Protein AF-A0A1B6LWX4-F1 (afdb_monomer)

InterPro domains:
  IPR001680 WD40 repeat [PS50082] (137-168)
  IPR045245 Pre-mRNA 3' end processing protein Pfs2-like [PTHR22836] (59-168)

Secondary structure (DSSP, 8-state):
---PPPP-------PPP-----PPPPP-----PPPPS-------------------------S---S-S-PPP-PPP---SHHHHHHHHHHTTT--STTSSPPPPSSGGGGGG---GGG-TT-GGGG---S-------SS---EEEEEE-TTSS-EEEEETTS-EEE-

Radius of gyration: 32.67 Å; Cα contacts (8 Å, |Δi|>4): 82; chains: 1; bounding box: 70×57×96 Å

Solvent-accessible surface area (backbone atoms only — not comparable to full-atom values): 12400 Å² total; per-residue (Å²): 136,89,82,82,83,81,88,80,90,82,93,84,88,78,84,81,81,84,79,74,85,85,77,83,86,84,87,81,88,85,89,84,86,89,83,81,91,84,79,93,75,82,86,76,87,74,95,68,82,79,87,74,79,81,76,76,72,79,70,72,84,64,89,78,76,79,76,82,68,90,72,79,90,70,92,72,94,78,88,76,62,62,62,18,49,50,43,42,62,63,42,59,78,77,35,88,53,76,83,67,52,78,84,83,61,101,48,80,87,44,57,76,74,40,56,47,65,89,72,34,86,92,46,71,73,77,67,64,84,79,77,86,86,80,90,86,78,64,95,70,88,62,63,71,82,47,74,46,65,43,97,86,66,81,36,40,38,34,39,32,76,84,76,47,76,49,79,86

Structure (mmCIF, N/CA/C/O backbone):
data_AF-A0A1B6LWX4-F1
#
_entry.id   AF-A0A1B6LWX4-F1
#
loop_
_atom_site.group_PDB
_atom_site.id
_atom_site.type_symbol
_atom_site.label_atom_id
_atom_site.label_alt_id
_atom_site.label_comp_id
_atom_site.label_asym_id
_atom_site.label_entity_id
_atom_site.label_seq_id
_atom_site.pdbx_PDB_ins_code
_atom_site.Cartn_x
_atom_site.Cartn_y
_atom_site.Cartn_z
_atom_site.occupancy
_atom_site.B_iso_or_equiv
_atom_site.auth_seq_id
_atom_site.auth_comp_id
_atom_site.auth_asym_id
_atom_site.auth_atom_id
_atom_site.pdbx_PDB_model_num
ATOM 1 N N . MET A 1 1 ? -4.559 -17.223 12.812 1.00 38.22 1 MET A N 1
ATOM 2 C CA . MET A 1 1 ? -3.672 -18.195 13.481 1.00 38.22 1 MET A CA 1
ATOM 3 C C . MET A 1 1 ? -3.341 -17.615 14.848 1.00 38.22 1 MET A C 1
ATOM 5 O O . MET A 1 1 ? -2.835 -16.504 14.908 1.00 38.22 1 MET A O 1
ATOM 9 N N . ILE A 1 2 ? -3.804 -18.272 15.910 1.00 31.58 2 ILE A N 1
ATOM 10 C CA . ILE A 1 2 ? -3.724 -17.808 17.303 1.00 31.58 2 ILE A CA 1
ATOM 11 C C . ILE A 1 2 ? -2.342 -18.190 17.838 1.00 31.58 2 ILE A C 1
ATOM 13 O O . ILE A 1 2 ? -1.993 -19.366 17.770 1.00 31.58 2 ILE A O 1
ATOM 17 N N . THR A 1 3 ? -1.572 -17.235 18.365 1.00 36.91 3 THR A N 1
ATOM 18 C CA . THR A 1 3 ? -0.273 -17.531 18.988 1.00 36.91 3 THR A CA 1
ATOM 19 C C . THR A 1 3 ? -0.378 -17.371 20.497 1.00 36.91 3 THR A C 1
ATOM 21 O O . THR A 1 3 ? -0.644 -16.286 21.012 1.00 36.91 3 THR A O 1
ATOM 24 N N . LEU A 1 4 ? -0.194 -18.498 21.180 1.00 35.62 4 LEU A N 1
ATOM 25 C CA . LEU A 1 4 ? -0.121 -18.647 22.626 1.00 35.62 4 LEU A CA 1
ATOM 26 C C . LEU A 1 4 ? 1.178 -18.013 23.147 1.00 35.62 4 LEU A C 1
ATOM 28 O O . LEU A 1 4 ? 2.250 -18.230 22.586 1.00 35.62 4 LEU A O 1
ATOM 32 N N . THR A 1 5 ? 1.085 -17.243 24.228 1.00 37.62 5 THR A N 1
ATOM 33 C CA . THR A 1 5 ? 2.236 -16.732 24.984 1.00 37.62 5 THR A CA 1
ATOM 34 C C . THR A 1 5 ? 2.839 -17.839 25.853 1.00 37.62 5 THR A C 1
ATOM 36 O O . THR A 1 5 ? 2.109 -18.381 26.687 1.00 37.62 5 THR A O 1
ATOM 39 N N . PRO A 1 6 ? 4.148 -18.132 25.775 1.00 41.00 6 PRO A N 1
ATOM 40 C CA . PRO A 1 6 ? 4.836 -18.860 26.826 1.00 41.00 6 PRO A CA 1
ATOM 41 C C . PRO A 1 6 ? 5.362 -17.878 27.880 1.00 41.00 6 PRO A C 1
ATOM 43 O O . PRO A 1 6 ? 6.073 -16.918 27.580 1.00 41.00 6 PRO A O 1
ATOM 46 N N . HIS A 1 7 ? 4.991 -18.128 29.132 1.00 34.19 7 HIS A N 1
ATOM 47 C CA . HIS A 1 7 ? 5.663 -17.586 30.306 1.00 34.19 7 HIS A CA 1
ATOM 48 C C . HIS A 1 7 ? 7.096 -18.123 30.403 1.00 34.19 7 HIS A C 1
ATOM 50 O O . HIS A 1 7 ? 7.312 -19.319 30.228 1.00 34.19 7 HIS A O 1
ATOM 56 N N . GLY A 1 8 ? 8.037 -17.257 30.788 1.00 33.59 8 GLY A N 1
ATOM 57 C CA . GLY A 1 8 ? 9.310 -17.680 31.374 1.00 33.59 8 GLY A CA 1
ATOM 58 C C . GLY A 1 8 ? 10.548 -17.001 30.796 1.00 33.59 8 GLY A C 1
ATOM 59 O O . GLY A 1 8 ? 11.000 -17.352 29.718 1.00 33.59 8 GLY A O 1
ATOM 60 N N . GLY A 1 9 ? 11.117 -16.083 31.585 1.00 34.12 9 GLY A N 1
ATOM 61 C CA . GLY A 1 9 ? 12.564 -15.875 31.709 1.00 34.12 9 GLY A CA 1
ATOM 62 C C . GLY A 1 9 ? 13.332 -15.318 30.508 1.00 34.12 9 GLY A C 1
ATOM 63 O O . GLY A 1 9 ? 13.806 -16.067 29.668 1.00 34.12 9 GLY A O 1
ATOM 64 N N . ASN A 1 10 ? 13.592 -14.010 30.509 1.00 36.28 10 ASN A N 1
ATOM 65 C CA . ASN A 1 10 ? 14.959 -13.500 30.685 1.00 36.28 10 ASN A CA 1
ATOM 66 C C . ASN A 1 10 ? 14.977 -11.971 30.658 1.00 36.28 10 ASN A C 1
ATOM 68 O O . ASN A 1 10 ? 14.565 -11.320 29.700 1.00 36.28 10 ASN A O 1
ATOM 72 N N . ALA A 1 11 ? 15.465 -11.414 31.760 1.00 43.84 11 ALA A N 1
ATOM 73 C CA . ALA A 1 11 ? 15.703 -10.002 31.959 1.00 43.84 11 ALA A CA 1
ATOM 74 C C . ALA A 1 11 ? 16.989 -9.585 31.238 1.00 43.84 11 ALA A C 1
ATOM 76 O O . ALA A 1 11 ? 18.070 -9.936 31.695 1.00 43.84 11 ALA A O 1
ATOM 77 N N . TYR A 1 12 ? 16.885 -8.797 30.167 1.00 38.78 12 TYR A N 1
ATOM 78 C CA . TYR A 1 12 ? 18.020 -8.054 29.615 1.00 38.78 12 TYR A CA 1
ATOM 79 C C . TYR A 1 12 ? 17.549 -6.738 28.994 1.00 38.78 12 TYR A C 1
ATOM 81 O O . TYR A 1 12 ? 17.132 -6.715 27.844 1.00 38.78 12 TYR A O 1
ATOM 89 N N . SER A 1 13 ? 17.616 -5.655 29.778 1.00 40.91 13 SER A N 1
ATOM 90 C CA . SER A 1 13 ? 18.053 -4.311 29.352 1.00 40.91 13 SER A CA 1
ATOM 91 C C . SER A 1 13 ? 17.711 -3.287 30.445 1.00 40.91 13 SER A C 1
ATOM 93 O O . SER A 1 13 ? 16.676 -2.623 30.387 1.00 40.91 13 SER A O 1
ATOM 95 N N . MET A 1 14 ? 18.570 -3.142 31.455 1.00 47.91 14 MET A N 1
ATOM 96 C CA . MET A 1 14 ? 18.597 -1.924 32.271 1.00 47.91 14 MET A CA 1
ATOM 97 C C . MET A 1 14 ? 19.895 -1.161 31.980 1.00 47.91 14 MET A C 1
ATOM 99 O O . MET A 1 14 ? 20.944 -1.798 31.875 1.00 47.91 14 MET A O 1
ATOM 103 N N . PRO A 1 15 ? 19.847 0.174 31.811 1.00 51.03 15 PRO A N 1
ATOM 104 C CA . PRO A 1 15 ? 21.051 0.985 31.675 1.00 51.03 15 PRO A CA 1
ATOM 105 C C . PRO A 1 15 ? 21.834 1.020 33.004 1.00 51.03 15 PRO A C 1
ATOM 107 O O . PRO A 1 15 ? 21.223 0.914 34.071 1.00 51.03 15 PRO A O 1
ATOM 110 N N . PRO A 1 16 ? 23.173 1.157 32.965 1.00 50.88 16 PRO A N 1
ATOM 111 C CA . PRO A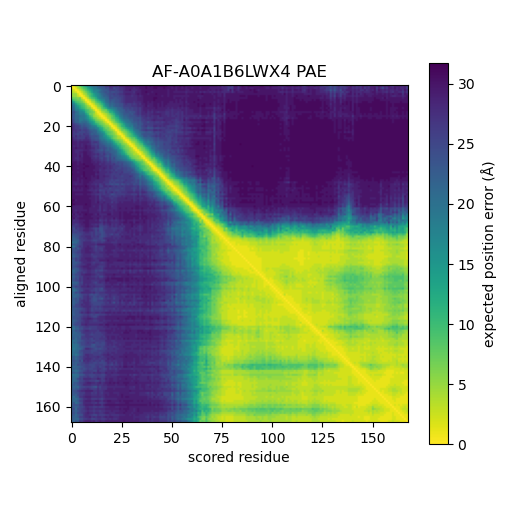 1 16 ? 24.010 1.091 34.161 1.00 50.88 16 PRO A CA 1
ATOM 112 C C . PRO A 1 16 ? 23.778 2.292 35.100 1.00 50.88 16 PRO A C 1
ATOM 114 O O . PRO A 1 16 ? 23.501 3.398 34.625 1.00 50.88 16 PRO A O 1
ATOM 117 N N . PRO A 1 17 ? 23.909 2.107 36.429 1.00 47.31 17 PRO A N 1
ATOM 118 C CA . PRO A 1 17 ? 23.756 3.184 37.401 1.00 47.31 17 PRO A CA 1
ATOM 119 C C . PRO A 1 17 ? 24.896 4.207 37.289 1.00 47.31 17 PRO A C 1
ATOM 121 O O . PRO A 1 17 ? 26.065 3.853 37.145 1.00 47.31 17 PRO A O 1
ATOM 124 N N . SER A 1 18 ? 24.546 5.493 37.370 1.00 50.41 18 SER A N 1
ATOM 125 C CA . SER A 1 18 ? 25.491 6.611 37.348 1.00 50.41 18 SER A CA 1
ATOM 126 C C . SER A 1 18 ? 26.419 6.564 38.564 1.00 50.41 18 SER A C 1
ATOM 128 O O . SER A 1 18 ? 25.967 6.711 39.702 1.00 50.41 18 SER A O 1
ATOM 130 N N . VAL A 1 19 ? 27.713 6.379 38.318 1.00 47.81 19 VAL A N 1
ATOM 131 C CA . VAL A 1 19 ? 28.762 6.421 39.341 1.00 47.81 19 VAL A CA 1
ATOM 132 C C . VAL A 1 19 ? 28.927 7.868 39.816 1.00 47.81 19 VAL A C 1
ATOM 134 O O . VAL A 1 19 ? 29.092 8.778 39.005 1.00 47.81 19 VAL A O 1
ATOM 137 N N . GLY A 1 20 ? 28.819 8.079 41.130 1.00 40.81 20 GLY A N 1
ATOM 138 C CA . GLY A 1 20 ? 28.918 9.389 41.771 1.00 40.81 20 GLY A CA 1
ATOM 139 C C . GLY A 1 20 ? 30.306 10.023 41.650 1.00 40.81 20 GLY A C 1
ATOM 140 O O . GLY A 1 20 ? 31.318 9.329 41.577 1.00 40.81 20 GLY A O 1
ATOM 141 N N . ASN A 1 21 ? 30.318 11.360 41.645 1.00 42.50 21 ASN A N 1
ATOM 142 C CA . ASN A 1 21 ? 31.494 12.233 41.624 1.00 42.50 21 ASN A CA 1
ATOM 143 C C . ASN A 1 21 ? 32.655 11.713 42.493 1.00 42.50 21 ASN A C 1
ATOM 145 O O . ASN A 1 21 ? 32.570 11.722 43.722 1.00 42.50 21 ASN A O 1
ATOM 149 N N . MET A 1 22 ? 33.777 11.363 41.857 1.00 38.47 22 MET A N 1
ATOM 150 C CA . MET A 1 22 ? 35.073 11.251 42.529 1.00 38.47 22 MET A CA 1
ATOM 151 C C . MET A 1 22 ? 35.557 12.654 42.918 1.00 38.47 22 MET A C 1
ATOM 153 O O . MET A 1 22 ? 35.998 13.424 42.067 1.00 38.47 22 MET A O 1
ATOM 157 N N . ALA A 1 23 ? 35.472 12.988 44.205 1.00 42.00 23 ALA A N 1
ATOM 158 C CA . ALA A 1 23 ? 36.188 14.117 44.787 1.00 42.00 23 ALA A CA 1
ATOM 159 C C . ALA A 1 23 ? 37.547 13.625 45.313 1.00 42.00 23 ALA A C 1
ATOM 161 O O . ALA A 1 23 ? 37.618 12.686 46.105 1.00 42.00 23 ALA A O 1
ATOM 162 N N . VAL A 1 24 ? 38.622 14.250 44.837 1.00 47.44 24 VAL A N 1
ATOM 163 C CA . VAL A 1 24 ? 40.016 13.984 45.224 1.00 47.44 24 VAL A CA 1
ATOM 164 C C . VAL A 1 24 ? 40.269 14.551 46.638 1.00 47.44 24 VAL A C 1
ATOM 166 O O . VAL A 1 24 ? 39.791 15.655 46.909 1.00 47.44 24 VAL A O 1
ATOM 169 N N . PRO A 1 25 ? 41.002 13.881 47.554 1.00 43.12 25 PRO A N 1
ATOM 170 C CA . PRO A 1 25 ? 41.267 14.427 48.887 1.00 43.12 25 PRO A CA 1
ATOM 171 C C . PRO A 1 25 ? 42.448 15.412 48.875 1.00 43.12 25 PRO A C 1
ATOM 173 O O . PRO A 1 25 ? 43.500 15.119 48.310 1.00 43.12 25 PRO A O 1
ATOM 176 N N . ASN A 1 26 ? 42.293 16.552 49.553 1.00 44.94 26 ASN A N 1
ATOM 177 C CA . ASN A 1 26 ? 43.364 17.518 49.824 1.00 44.94 26 ASN A CA 1
ATOM 178 C C . ASN A 1 26 ? 44.087 17.163 51.146 1.00 44.94 26 ASN A C 1
ATOM 180 O O . ASN A 1 26 ? 43.402 17.028 52.165 1.00 44.94 26 ASN A O 1
ATOM 184 N N . PRO A 1 27 ? 45.426 17.020 51.181 1.00 42.34 27 PRO A N 1
ATOM 185 C CA . PRO A 1 27 ? 46.165 16.768 52.412 1.00 42.34 27 PRO A CA 1
ATOM 186 C C . PRO A 1 27 ? 46.770 18.053 53.008 1.00 42.34 27 PRO A C 1
ATOM 188 O O . PRO A 1 27 ? 47.491 18.777 52.330 1.00 42.34 27 PRO A O 1
ATOM 191 N N . GLY A 1 28 ? 46.577 18.270 54.315 1.00 34.41 28 GLY A N 1
ATOM 192 C CA . GLY A 1 28 ? 47.511 19.059 55.135 1.00 34.41 28 GLY A CA 1
ATOM 193 C C . GLY A 1 28 ? 46.930 20.214 55.962 1.00 34.41 28 GLY A C 1
ATOM 194 O O . GLY A 1 28 ? 46.573 21.249 55.423 1.00 34.41 28 GLY A O 1
ATOM 195 N N . GLY A 1 29 ? 46.913 20.002 57.288 1.00 35.88 29 GLY A N 1
ATOM 196 C CA . GLY A 1 29 ? 47.324 20.914 58.375 1.00 35.88 29 GLY A CA 1
ATOM 197 C C . GLY A 1 29 ? 46.808 22.360 58.453 1.00 35.88 29 GLY A C 1
ATOM 198 O O . GLY A 1 29 ? 47.107 23.169 57.595 1.00 35.88 29 GLY A O 1
ATOM 199 N N . HIS A 1 30 ? 46.165 22.725 59.572 1.00 39.88 30 HIS A N 1
ATOM 200 C CA . HIS A 1 30 ? 46.707 23.624 60.616 1.00 39.88 30 HIS A CA 1
ATOM 201 C C . HIS A 1 30 ? 45.664 23.835 61.743 1.00 39.88 30 HIS A C 1
ATOM 203 O O . HIS A 1 30 ? 44.471 23.991 61.500 1.00 39.88 30 HIS A O 1
ATOM 209 N N . ARG A 1 31 ? 46.132 23.761 62.998 1.00 42.16 31 ARG A N 1
ATOM 210 C CA . ARG A 1 31 ? 45.381 23.903 64.268 1.00 42.16 31 ARG A CA 1
ATOM 211 C C . ARG A 1 31 ? 44.985 25.365 64.531 1.00 42.16 31 ARG A C 1
ATOM 213 O O . ARG A 1 31 ? 45.748 26.211 64.100 1.00 42.16 31 ARG A O 1
ATOM 220 N N . TYR A 1 32 ? 43.900 25.624 65.287 1.00 38.69 32 TYR A N 1
ATOM 221 C CA . TYR A 1 32 ? 43.740 26.606 66.403 1.00 38.69 32 TYR A CA 1
ATOM 222 C C . TYR A 1 32 ? 42.266 26.597 66.944 1.00 38.69 32 TYR A C 1
ATOM 224 O O . TYR A 1 32 ? 41.416 25.987 66.299 1.00 38.69 32 TYR A O 1
ATOM 232 N N . PRO A 1 33 ? 41.975 27.112 68.167 1.00 48.88 33 PRO A N 1
ATOM 233 C CA . PRO A 1 33 ? 41.116 26.491 69.205 1.00 48.88 33 PRO A CA 1
ATOM 234 C C . PRO A 1 33 ? 39.620 26.909 69.179 1.00 48.88 33 PRO A C 1
ATOM 236 O O . PRO A 1 33 ? 39.261 27.803 68.413 1.00 48.88 33 PRO A O 1
ATOM 239 N N . PRO A 1 34 ? 38.724 26.307 70.004 1.00 53.03 34 PRO A N 1
ATOM 240 C CA . PRO A 1 34 ? 37.291 26.602 69.946 1.00 53.03 34 PRO A CA 1
ATOM 241 C C . PRO A 1 34 ? 36.920 27.832 70.795 1.00 53.03 34 PRO A C 1
ATOM 243 O O . PRO A 1 34 ? 37.459 27.984 71.893 1.00 53.03 34 PRO A O 1
ATOM 246 N N . PRO A 1 35 ? 35.949 28.668 70.379 1.00 45.41 35 PRO A N 1
ATOM 247 C CA . PRO A 1 35 ? 35.302 29.613 71.276 1.00 45.41 35 PRO A CA 1
ATOM 248 C C . PRO A 1 35 ? 33.949 29.098 71.800 1.00 45.41 35 PRO A C 1
ATOM 250 O O . PRO A 1 35 ? 33.205 28.382 71.132 1.00 45.41 35 PRO A O 1
ATOM 253 N N . HIS A 1 36 ? 33.682 29.498 73.039 1.00 45.84 36 HIS A N 1
ATOM 254 C CA . HIS A 1 36 ? 32.560 29.192 73.929 1.00 45.84 36 HIS A CA 1
ATOM 255 C C . HIS A 1 36 ? 31.151 29.570 73.411 1.00 45.84 36 HIS A C 1
ATOM 257 O O . HIS A 1 36 ? 31.020 30.349 72.466 1.00 45.84 36 HIS A O 1
ATOM 263 N N . PRO A 1 37 ? 30.072 29.038 74.033 1.00 43.94 37 PRO A N 1
ATOM 264 C CA . PRO A 1 37 ? 28.717 29.158 73.517 1.00 43.94 37 PRO A CA 1
ATOM 265 C C . PRO A 1 37 ? 28.066 30.476 73.943 1.00 43.94 37 PRO A C 1
ATOM 267 O O . PRO A 1 37 ? 28.039 30.818 75.122 1.00 43.94 37 PRO A O 1
ATOM 270 N N . GLY A 1 38 ? 27.456 31.170 72.985 1.00 46.16 38 GLY A N 1
ATOM 271 C CA . GLY A 1 38 ? 26.517 32.249 73.275 1.00 46.16 38 GLY A CA 1
ATOM 272 C C . GLY A 1 38 ? 26.612 33.411 72.304 1.00 46.16 38 GLY A C 1
ATOM 273 O O . GLY A 1 38 ? 27.401 34.318 72.516 1.00 46.16 38 GLY A O 1
ATOM 274 N N . GLN A 1 39 ? 25.752 33.411 71.285 1.00 42.75 39 GLN A N 1
ATOM 275 C CA . GLN A 1 39 ? 25.023 34.604 70.842 1.00 42.75 39 GLN A CA 1
ATOM 276 C C . GLN A 1 39 ? 23.972 34.197 69.805 1.00 42.75 39 GLN A C 1
ATOM 278 O O . GLN A 1 39 ? 24.275 33.738 68.707 1.00 42.75 39 GLN A O 1
ATOM 283 N N . ARG A 1 40 ? 22.701 34.337 70.193 1.00 47.00 40 ARG A N 1
ATOM 284 C CA . ARG A 1 40 ? 21.552 34.259 69.292 1.00 47.00 40 ARG A CA 1
ATOM 285 C C . ARG A 1 40 ? 21.488 35.562 68.500 1.00 47.00 40 ARG A C 1
ATOM 287 O O . ARG A 1 40 ? 21.238 36.604 69.093 1.00 47.00 40 ARG A O 1
ATOM 294 N N . PHE A 1 41 ? 21.617 35.486 67.181 1.00 39.53 41 PHE A N 1
ATOM 295 C CA . PHE A 1 41 ? 21.126 36.519 66.271 1.00 39.53 41 PHE A CA 1
ATOM 296 C C . PHE A 1 41 ? 20.271 35.845 65.197 1.00 39.53 41 PHE A C 1
ATOM 298 O O . PHE A 1 41 ? 20.718 34.927 64.513 1.00 39.53 41 PHE A O 1
ATOM 305 N N . GLY A 1 42 ? 18.996 36.241 65.137 1.00 41.38 42 GLY A N 1
ATOM 306 C CA . GLY A 1 42 ? 17.989 35.652 64.258 1.00 41.38 42 GLY A CA 1
ATOM 307 C C . GLY A 1 42 ? 18.274 35.910 62.772 1.00 41.38 42 GLY A C 1
ATOM 308 O O . GLY A 1 42 ? 18.896 36.920 62.430 1.00 41.38 42 GLY A O 1
ATOM 309 N N . PRO A 1 43 ? 17.828 35.025 61.868 1.00 43.75 43 PRO A N 1
ATOM 310 C CA . PRO A 1 43 ? 18.124 35.174 60.453 1.00 43.75 43 PRO A CA 1
ATOM 311 C C . PRO A 1 43 ? 17.241 36.252 59.813 1.00 43.75 43 PRO A C 1
ATOM 313 O O . PRO A 1 43 ? 16.022 36.119 59.707 1.00 43.75 43 PRO A O 1
ATOM 316 N N . ARG A 1 44 ? 17.896 37.322 59.347 1.00 44.19 44 ARG A N 1
ATOM 317 C CA . ARG A 1 44 ? 17.358 38.259 58.357 1.00 44.19 44 ARG A CA 1
ATOM 318 C C . ARG A 1 44 ? 17.044 37.515 57.055 1.00 44.19 44 ARG A C 1
ATOM 320 O O . ARG A 1 44 ? 17.864 36.750 56.559 1.00 44.19 44 ARG A O 1
ATOM 327 N N . HIS A 1 45 ? 15.855 37.796 56.526 1.00 53.12 45 HIS A N 1
ATOM 328 C CA . HIS A 1 45 ? 15.292 37.376 55.242 1.00 53.12 45 HIS A CA 1
ATOM 329 C C . HIS A 1 45 ? 16.320 37.105 54.127 1.00 53.12 45 HIS A C 1
ATOM 331 O O . HIS A 1 45 ? 16.879 38.031 53.540 1.00 53.12 45 HIS A O 1
ATOM 337 N N . THR A 1 46 ? 16.491 35.832 53.769 1.00 48.28 46 THR A N 1
ATOM 338 C CA . THR A 1 46 ? 17.127 35.402 52.521 1.00 48.28 46 THR A CA 1
ATOM 339 C C . THR A 1 46 ? 16.096 35.397 51.388 1.00 48.28 46 THR A C 1
ATOM 341 O O . THR A 1 46 ? 15.141 34.625 51.373 1.00 48.28 46 THR A O 1
ATOM 344 N N . PHE A 1 47 ? 16.305 36.287 50.417 1.00 54.41 47 PHE A N 1
ATOM 345 C CA . PHE A 1 47 ? 15.533 36.482 49.182 1.00 54.41 47 PHE A CA 1
ATOM 346 C C . PHE A 1 47 ? 15.749 35.361 48.138 1.00 54.41 47 PHE A C 1
ATOM 348 O O . PHE A 1 47 ? 15.932 35.623 46.954 1.00 54.41 47 PHE A O 1
ATOM 355 N N . PHE A 1 48 ? 15.722 34.094 48.551 1.00 46.50 48 PHE A N 1
ATOM 356 C CA . PHE A 1 48 ? 15.794 32.959 47.627 1.00 46.50 48 PHE A CA 1
ATOM 357 C C . PHE A 1 48 ? 14.613 32.021 47.859 1.00 46.50 48 PHE A C 1
ATOM 359 O O . PHE A 1 48 ? 14.631 31.169 48.743 1.00 46.50 48 PHE A O 1
ATOM 366 N N . GLN A 1 49 ? 13.567 32.184 47.047 1.00 60.38 49 GLN A N 1
ATOM 367 C CA . GLN A 1 49 ? 12.525 31.168 46.913 1.00 60.38 49 GLN A CA 1
ATOM 368 C C . GLN A 1 49 ? 13.091 30.003 46.083 1.00 60.38 49 GLN A C 1
ATOM 370 O O . GLN A 1 49 ? 13.560 30.241 44.967 1.00 60.38 49 GLN A O 1
ATOM 375 N N . PRO A 1 50 ? 13.070 28.753 46.578 1.00 55.41 50 PRO A N 1
ATOM 376 C CA . PRO A 1 50 ? 13.500 27.609 45.790 1.00 55.41 50 PRO A CA 1
ATOM 377 C C . PRO A 1 50 ? 12.544 27.381 44.613 1.00 55.41 50 PRO A C 1
ATOM 379 O O . PRO A 1 50 ? 11.322 27.485 44.741 1.00 55.41 50 PRO A O 1
ATOM 382 N N . PHE A 1 51 ? 13.121 27.060 43.456 1.00 57.47 51 PHE A N 1
ATOM 383 C CA . PHE A 1 51 ? 12.408 26.757 42.220 1.00 57.47 51 PHE A CA 1
ATOM 384 C C . PHE A 1 51 ? 11.418 25.608 42.455 1.00 57.47 51 PHE A C 1
ATOM 386 O O . PHE A 1 51 ? 11.821 24.470 42.701 1.00 57.47 51 PHE A O 1
ATOM 393 N N . ARG A 1 52 ? 10.112 25.893 42.392 1.00 58.69 52 ARG A N 1
ATOM 394 C CA . ARG A 1 52 ? 9.090 24.842 42.385 1.00 58.69 52 ARG A CA 1
ATOM 395 C C . ARG A 1 52 ? 8.997 24.282 40.964 1.00 58.69 52 ARG A C 1
ATOM 397 O O . ARG A 1 52 ? 8.639 25.041 40.062 1.00 58.69 52 ARG A O 1
ATOM 404 N N . PRO A 1 53 ? 9.295 22.992 40.726 1.00 48.66 53 PRO A N 1
ATOM 405 C CA . PRO A 1 53 ? 9.075 22.403 39.417 1.00 48.66 53 PRO A CA 1
ATOM 406 C C . PRO A 1 53 ? 7.582 22.488 39.099 1.00 48.66 53 PRO A C 1
ATOM 408 O O . PRO A 1 53 ? 6.737 22.101 39.907 1.00 48.66 53 PRO A O 1
ATOM 411 N N . TYR A 1 54 ? 7.265 23.040 37.930 1.00 48.12 54 TYR A N 1
ATOM 412 C CA . TYR A 1 54 ? 5.907 23.099 37.411 1.00 48.12 54 TYR A CA 1
ATOM 413 C C . TYR A 1 54 ? 5.387 21.667 37.269 1.00 48.12 54 TYR A C 1
ATOM 415 O O . TYR A 1 54 ? 5.736 20.954 36.326 1.00 48.12 54 TYR A O 1
ATOM 423 N N . VAL A 1 55 ? 4.569 21.229 38.225 1.00 50.09 55 VAL A N 1
ATOM 424 C CA . VAL A 1 55 ? 3.805 19.994 38.091 1.00 50.09 55 VAL A CA 1
ATOM 425 C C . VAL A 1 55 ? 2.809 20.267 36.976 1.00 50.09 55 VAL A C 1
ATOM 427 O O . VAL A 1 55 ? 1.856 21.028 37.137 1.00 50.09 55 VAL A O 1
ATOM 430 N N . ARG A 1 56 ? 3.092 19.716 35.794 1.00 48.78 56 ARG A N 1
ATOM 431 C CA . ARG A 1 56 ? 2.200 19.791 34.646 1.00 48.78 56 ARG A CA 1
ATOM 432 C C . ARG A 1 56 ? 0.955 18.997 35.008 1.00 48.78 56 ARG A C 1
ATOM 434 O O . ARG A 1 56 ? 0.915 17.789 34.795 1.00 48.78 56 ARG A O 1
ATOM 441 N N . ASN A 1 57 ? -0.039 19.683 35.566 1.00 43.00 57 ASN A N 1
ATOM 442 C CA . ASN A 1 57 ? -1.390 19.161 35.638 1.00 43.00 57 ASN A CA 1
ATOM 443 C C . ASN A 1 57 ? -1.736 18.675 34.236 1.00 43.00 57 ASN A C 1
ATOM 445 O O . ASN A 1 57 ? -1.653 19.429 33.258 1.00 43.00 57 ASN A O 1
ATOM 449 N N . VAL A 1 58 ? -2.018 17.379 34.140 1.00 52.81 58 VAL A N 1
ATOM 450 C CA . VAL A 1 58 ? -2.526 16.736 32.938 1.00 52.81 58 VAL A CA 1
ATOM 451 C C . VAL A 1 58 ? -3.915 17.330 32.752 1.00 52.81 58 VAL A C 1
ATOM 453 O O . VAL A 1 58 ? -4.895 16.832 33.295 1.00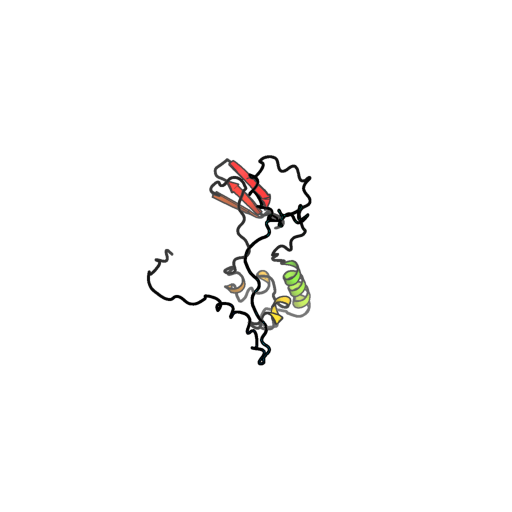 52.81 58 VAL A O 1
ATOM 456 N N . ALA A 1 59 ? -3.966 18.502 32.117 1.00 50.22 59 ALA A N 1
ATOM 457 C CA . ALA A 1 59 ? -5.208 19.181 31.822 1.00 50.22 59 ALA A CA 1
ATOM 458 C C . ALA A 1 59 ? -6.071 18.182 31.059 1.00 50.22 59 ALA A C 1
ATOM 460 O O . ALA A 1 59 ? -5.624 17.605 30.060 1.00 50.22 59 ALA A O 1
ATOM 461 N N . ALA A 1 60 ? -7.258 17.947 31.612 1.00 51.56 60 ALA A N 1
ATOM 462 C CA . ALA A 1 60 ? -8.309 17.161 31.012 1.00 51.56 60 ALA A CA 1
ATOM 463 C C . ALA A 1 60 ? -8.397 17.482 29.515 1.00 51.56 60 ALA A C 1
ATOM 465 O O . ALA A 1 60 ? -8.218 18.624 29.090 1.00 51.56 60 ALA A O 1
ATOM 466 N N . LEU A 1 61 ? -8.606 16.442 28.714 1.00 57.97 61 LEU A N 1
ATOM 467 C CA . LEU A 1 61 ? -8.849 16.564 27.285 1.00 57.97 61 LEU A CA 1
ATOM 468 C C . LEU A 1 61 ? -10.126 17.389 27.093 1.00 57.97 61 LEU A C 1
ATOM 470 O O . LEU A 1 61 ? -11.217 16.826 27.103 1.00 57.97 61 LEU A O 1
ATOM 474 N N . ASP A 1 62 ? -9.980 18.705 26.944 1.00 53.59 62 ASP A N 1
ATOM 475 C CA . ASP A 1 62 ? -11.095 19.602 26.664 1.00 53.59 62 ASP A CA 1
ATOM 476 C C . ASP A 1 62 ? -11.847 19.092 25.419 1.00 53.59 62 ASP A C 1
ATOM 478 O O . ASP A 1 62 ? -11.224 18.841 24.371 1.00 53.59 62 ASP A O 1
ATOM 482 N N . PRO A 1 63 ? -13.169 18.865 25.505 1.00 57.59 63 PRO A N 1
ATOM 483 C CA . PRO A 1 63 ? -13.965 18.413 24.372 1.00 57.59 63 PRO A CA 1
ATOM 484 C C . PRO A 1 63 ? -13.922 19.395 23.192 1.00 57.59 63 PRO A C 1
ATOM 486 O O . PRO A 1 63 ? -13.935 18.939 22.046 1.00 57.59 63 PRO A O 1
ATOM 489 N N . GLU A 1 64 ? -13.764 20.691 23.471 1.00 54.69 64 GLU A N 1
ATOM 490 C CA . GLU A 1 64 ? -13.744 21.814 22.525 1.00 54.69 64 GLU A CA 1
ATOM 491 C C . GLU A 1 64 ? -12.319 22.203 22.113 1.00 54.69 64 GLU A C 1
ATOM 493 O O . GLU A 1 64 ? -11.728 23.189 22.553 1.00 54.69 64 GLU A O 1
ATOM 498 N N . PHE A 1 65 ? -11.724 21.411 21.222 1.00 66.19 65 PHE A N 1
ATOM 499 C CA . PHE A 1 65 ? -10.474 21.803 20.576 1.00 66.19 65 PHE A CA 1
ATOM 500 C C . PHE A 1 65 ? -10.751 22.799 19.432 1.00 66.19 65 PHE A C 1
ATOM 502 O O . PHE A 1 65 ? -10.928 22.397 18.288 1.00 66.19 65 PHE A O 1
ATOM 509 N N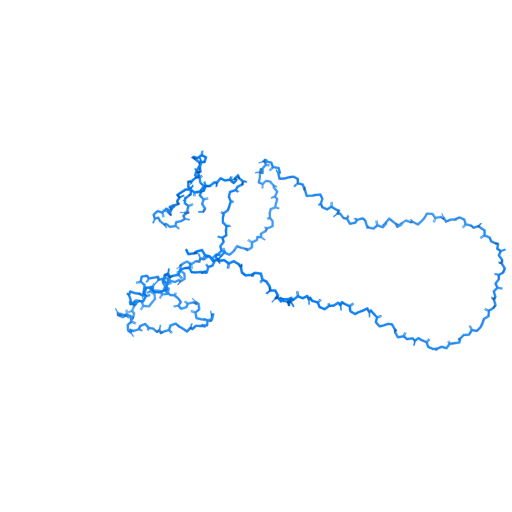 . ASP A 1 66 ? -10.725 24.099 19.733 1.00 64.56 66 ASP A N 1
ATOM 510 C CA . ASP A 1 66 ? -10.978 25.219 18.796 1.00 64.56 66 ASP A CA 1
ATOM 511 C C . ASP A 1 66 ? -9.767 25.588 17.897 1.00 64.56 66 ASP A C 1
ATOM 513 O O . ASP A 1 66 ? -9.675 26.670 17.332 1.00 64.56 66 ASP A O 1
ATOM 517 N N . GLY A 1 67 ? -8.734 24.743 17.796 1.00 67.88 67 GLY A N 1
ATOM 518 C CA . GLY A 1 67 ? -7.583 24.992 16.903 1.00 67.88 67 GLY A CA 1
ATOM 519 C C . GLY A 1 67 ? -6.665 26.181 17.260 1.00 67.88 67 GLY A C 1
ATOM 520 O O . GLY A 1 67 ? -5.541 26.235 16.768 1.00 67.88 67 GLY A O 1
ATOM 521 N N . LYS A 1 68 ? -7.068 27.078 18.170 1.00 74.06 68 LYS A N 1
ATOM 522 C CA . LYS A 1 68 ? -6.352 28.309 18.573 1.00 74.06 68 LYS A CA 1
ATOM 523 C C . LYS A 1 68 ? -5.055 28.090 19.358 1.00 74.06 68 LYS A C 1
ATOM 525 O O . LYS A 1 68 ? -4.310 29.032 19.615 1.00 74.06 68 LYS A O 1
ATOM 530 N N . ARG A 1 69 ? -4.751 26.853 19.755 1.00 74.19 69 ARG A N 1
ATOM 531 C CA . ARG A 1 69 ? -3.517 26.529 20.481 1.00 74.19 69 ARG A CA 1
ATOM 532 C C . ARG A 1 69 ? -2.417 26.153 19.494 1.00 74.19 69 ARG A C 1
ATOM 534 O O . ARG A 1 69 ? -2.534 25.137 18.809 1.00 74.19 69 ARG A O 1
ATOM 541 N N . LEU A 1 70 ? -1.332 26.933 19.477 1.00 76.75 70 LEU A N 1
ATOM 542 C CA . LEU A 1 70 ? -0.155 26.663 18.649 1.00 76.75 70 LEU A CA 1
ATOM 543 C C . LEU A 1 70 ? 0.347 25.234 18.897 1.00 76.75 70 LEU A C 1
ATOM 545 O O . LEU A 1 70 ? 0.779 24.884 19.999 1.00 76.75 70 LEU A O 1
ATOM 549 N N . ARG A 1 71 ? 0.273 24.393 17.864 1.00 79.88 71 ARG A N 1
ATOM 550 C CA . ARG A 1 71 ? 0.849 23.049 17.883 1.00 79.88 71 ARG A CA 1
ATOM 551 C C . ARG A 1 71 ? 2.267 23.122 17.333 1.00 79.88 71 ARG A C 1
ATOM 553 O O . ARG A 1 71 ? 2.497 23.701 16.276 1.00 79.88 71 ARG A O 1
ATOM 560 N N . LYS A 1 72 ? 3.219 22.517 18.046 1.00 85.62 72 LYS A N 1
ATOM 561 C CA . LYS A 1 72 ? 4.595 22.376 17.559 1.00 85.62 72 LYS A CA 1
ATOM 562 C C . LYS A 1 72 ? 4.578 21.561 16.262 1.00 85.62 72 LYS A C 1
ATOM 564 O O . LYS A 1 72 ? 3.898 20.534 16.205 1.00 85.62 72 LYS A O 1
ATOM 569 N N . SER A 1 73 ? 5.326 22.004 15.251 1.00 83.94 73 SER A N 1
ATOM 570 C CA . SER A 1 73 ? 5.537 21.203 14.044 1.00 83.94 73 SER A CA 1
ATOM 571 C C . SER A 1 73 ? 6.154 19.861 14.438 1.00 83.94 73 SER A C 1
ATOM 573 O O . SER A 1 73 ? 7.109 19.809 15.216 1.00 83.94 73 SER A O 1
ATOM 575 N N . ALA A 1 74 ? 5.561 18.777 13.951 1.00 85.50 74 ALA A N 1
ATOM 576 C CA . ALA A 1 74 ? 5.989 17.422 14.244 1.00 85.50 74 ALA A CA 1
ATOM 577 C C . ALA A 1 74 ? 6.141 16.663 12.931 1.00 85.50 74 ALA A C 1
ATOM 579 O O . ALA A 1 74 ? 5.206 16.609 12.127 1.00 85.50 74 ALA A O 1
ATOM 580 N N . MET A 1 75 ? 7.311 16.055 12.738 1.00 88.69 75 MET A N 1
ATOM 581 C CA . MET A 1 75 ? 7.554 15.191 11.593 1.00 88.69 75 MET A CA 1
ATOM 582 C C . MET A 1 75 ? 6.674 13.945 11.708 1.00 88.69 75 MET A C 1
ATOM 584 O O . MET A 1 75 ? 6.623 13.296 12.756 1.00 88.69 75 MET A O 1
ATOM 588 N N . ARG A 1 76 ? 5.945 13.628 10.639 1.00 89.06 76 ARG A N 1
ATOM 589 C CA . ARG A 1 76 ? 5.089 12.442 10.567 1.00 89.06 76 ARG A CA 1
ATOM 590 C C . ARG A 1 76 ? 5.812 11.364 9.777 1.00 89.06 76 ARG A C 1
ATOM 592 O O . ARG A 1 76 ? 6.483 11.659 8.795 1.00 89.06 76 ARG A O 1
ATOM 599 N N . LYS A 1 77 ? 5.657 10.111 10.205 1.00 90.88 77 LYS A N 1
ATOM 600 C CA . LYS A 1 77 ? 6.020 8.975 9.357 1.00 90.88 77 LYS A CA 1
ATOM 601 C C . LYS A 1 77 ? 5.100 8.991 8.136 1.00 90.88 77 LYS A C 1
ATOM 603 O O . LYS A 1 77 ? 3.882 9.034 8.310 1.00 90.88 77 LYS A O 1
ATOM 608 N N . THR A 1 78 ? 5.695 8.928 6.953 1.00 92.44 78 THR A N 1
ATOM 609 C CA . THR A 1 78 ? 4.997 8.925 5.666 1.00 92.44 78 THR A CA 1
ATOM 610 C C . THR A 1 78 ? 5.481 7.734 4.855 1.00 92.44 78 THR A C 1
ATOM 612 O O . THR A 1 78 ? 6.664 7.394 4.896 1.00 92.44 78 THR A O 1
ATOM 615 N N . VAL A 1 79 ? 4.558 7.090 4.147 1.00 93.50 79 VAL A N 1
ATOM 616 C CA . VAL A 1 79 ? 4.870 6.152 3.068 1.00 93.50 79 VAL A CA 1
ATOM 617 C C . VAL A 1 79 ? 4.466 6.863 1.790 1.00 93.50 79 VAL A C 1
ATOM 619 O O . VAL A 1 79 ? 3.292 7.180 1.621 1.00 93.50 79 VAL A O 1
ATOM 622 N N . ASP A 1 80 ? 5.446 7.178 0.954 1.00 93.50 80 ASP A N 1
ATOM 623 C CA . ASP A 1 80 ? 5.233 7.861 -0.315 1.00 93.50 80 ASP A CA 1
ATOM 624 C C . ASP A 1 80 ? 5.470 6.873 -1.455 1.00 93.50 80 ASP A C 1
ATOM 626 O O . ASP A 1 80 ? 6.527 6.248 -1.528 1.00 93.50 80 ASP A O 1
ATOM 630 N N . TYR A 1 81 ? 4.470 6.710 -2.318 1.00 95.06 81 TYR A N 1
ATOM 631 C CA . TYR A 1 81 ? 4.569 5.853 -3.494 1.00 95.06 81 TYR A CA 1
ATOM 632 C C . TYR A 1 81 ? 5.126 6.600 -4.710 1.00 95.06 81 TYR A C 1
ATOM 634 O O . TYR A 1 81 ? 5.529 5.953 -5.673 1.00 95.06 81 TYR A O 1
ATOM 642 N N . ASN A 1 82 ? 5.169 7.939 -4.693 1.00 96.38 82 ASN A N 1
ATOM 643 C CA . ASN A 1 82 ? 5.563 8.734 -5.857 1.00 96.38 82 ASN A CA 1
ATOM 644 C C . ASN A 1 82 ? 6.988 8.420 -6.308 1.00 96.38 82 ASN A C 1
ATOM 646 O O . ASN A 1 82 ? 7.220 8.261 -7.502 1.00 96.38 82 ASN A O 1
ATOM 650 N N . SER A 1 83 ? 7.924 8.266 -5.368 1.00 95.06 83 SER A N 1
ATOM 651 C CA . SER A 1 83 ? 9.307 7.888 -5.681 1.00 95.06 83 SER A CA 1
ATOM 652 C C . SER A 1 83 ? 9.380 6.561 -6.441 1.00 95.06 83 SER A C 1
ATOM 654 O O . SER A 1 83 ? 10.063 6.475 -7.459 1.00 95.06 83 SER A O 1
ATOM 656 N N . ALA A 1 84 ? 8.612 5.558 -6.011 1.00 95.38 84 ALA A N 1
ATOM 657 C CA . ALA A 1 84 ? 8.551 4.261 -6.675 1.00 95.38 84 ALA A CA 1
ATOM 658 C C . ALA A 1 84 ? 7.914 4.356 -8.071 1.00 95.38 84 ALA A C 1
ATOM 660 O O . ALA A 1 84 ? 8.426 3.769 -9.026 1.00 95.38 84 ALA A O 1
ATOM 661 N N . ILE A 1 85 ? 6.825 5.123 -8.221 1.00 96.56 85 ILE A N 1
ATOM 662 C CA . ILE A 1 85 ? 6.194 5.358 -9.531 1.00 96.56 85 ILE A CA 1
ATOM 663 C C . ILE A 1 85 ? 7.170 6.045 -10.488 1.00 96.56 85 ILE A C 1
ATOM 665 O O . ILE A 1 85 ? 7.313 5.598 -11.623 1.00 96.56 85 ILE A O 1
ATOM 669 N N . ILE A 1 86 ? 7.871 7.090 -10.041 1.00 96.75 86 ILE A N 1
ATOM 670 C CA . ILE A 1 86 ? 8.881 7.786 -10.850 1.00 96.75 86 ILE A CA 1
ATOM 671 C C . ILE A 1 86 ? 9.971 6.799 -11.276 1.00 96.75 86 ILE A C 1
ATOM 673 O O . ILE A 1 86 ? 10.271 6.701 -12.464 1.00 96.75 86 ILE A O 1
ATOM 677 N N . LYS A 1 87 ? 10.477 5.978 -10.348 1.00 95.62 87 LYS A N 1
ATOM 678 C CA . LYS A 1 87 ? 11.493 4.966 -10.655 1.00 95.62 87 LYS A CA 1
ATOM 679 C C . LYS A 1 87 ? 11.025 3.940 -11.690 1.00 95.62 87 LYS A C 1
ATOM 681 O O . LYS A 1 87 ? 11.797 3.513 -12.547 1.00 95.62 87 LYS A O 1
ATOM 686 N N . MET A 1 88 ? 9.759 3.534 -11.633 1.00 95.06 88 MET A N 1
ATOM 687 C CA . MET A 1 88 ? 9.146 2.669 -12.645 1.00 95.06 88 MET A CA 1
ATOM 688 C C . MET A 1 88 ? 9.045 3.365 -14.009 1.00 95.06 88 MET A C 1
ATOM 690 O O . MET A 1 88 ? 9.325 2.745 -15.035 1.00 95.06 88 MET A O 1
ATOM 694 N N . LEU A 1 89 ? 8.672 4.648 -14.036 1.00 96.00 89 LEU A N 1
ATOM 695 C CA . LEU A 1 89 ? 8.581 5.440 -15.266 1.00 96.00 89 LEU A CA 1
ATOM 696 C C . LEU A 1 89 ? 9.950 5.690 -15.917 1.00 96.00 89 LEU A C 1
ATOM 698 O O . LEU A 1 89 ? 10.040 5.706 -17.139 1.00 96.00 89 LEU A O 1
ATOM 702 N N . GLU A 1 90 ? 11.014 5.835 -15.132 1.00 95.44 90 GLU A N 1
ATOM 703 C CA . GLU A 1 90 ? 12.387 5.903 -15.648 1.00 95.44 90 GLU A CA 1
ATOM 704 C C . GLU A 1 90 ? 12.845 4.551 -16.210 1.00 95.44 90 GLU A C 1
ATOM 706 O O . GLU A 1 90 ? 13.465 4.472 -17.270 1.00 95.44 90 GLU A O 1
ATOM 711 N N . ALA A 1 91 ? 12.523 3.465 -15.505 1.00 94.44 91 ALA A N 1
ATOM 712 C CA . ALA A 1 91 ? 12.939 2.118 -15.868 1.00 94.44 91 ALA A CA 1
ATOM 713 C C . ALA A 1 91 ? 12.273 1.597 -17.147 1.00 94.44 91 ALA A C 1
ATOM 715 O O . ALA A 1 91 ? 12.950 0.997 -17.980 1.00 94.44 91 ALA A O 1
ATOM 716 N N . ARG A 1 92 ? 10.975 1.863 -17.349 1.00 93.31 92 ARG A N 1
ATOM 717 C CA . ARG A 1 92 ? 10.219 1.380 -18.524 1.00 93.31 92 ARG A CA 1
ATOM 718 C C . ARG A 1 92 ? 10.722 1.917 -19.868 1.00 93.31 92 ARG A C 1
ATOM 720 O O . ARG A 1 92 ? 10.279 1.441 -20.905 1.00 93.31 92 ARG A O 1
ATOM 727 N N . VAL A 1 93 ? 11.588 2.934 -19.861 1.00 95.75 93 VAL A N 1
ATOM 728 C CA . VAL A 1 93 ? 12.207 3.473 -21.083 1.00 95.75 93 VAL A CA 1
ATOM 729 C C . VAL A 1 93 ? 13.174 2.457 -21.697 1.00 95.75 93 VAL A C 1
ATOM 731 O O . VAL A 1 93 ? 13.316 2.411 -22.915 1.00 95.75 93 VAL A O 1
ATOM 734 N N . TRP A 1 94 ? 13.828 1.640 -20.868 1.00 93.88 94 TRP A N 1
ATOM 735 C CA . TRP A 1 94 ? 14.887 0.722 -21.301 1.00 93.88 94 TRP A CA 1
ATOM 736 C C . TRP A 1 94 ? 14.686 -0.727 -20.844 1.00 93.88 94 TRP A C 1
ATOM 73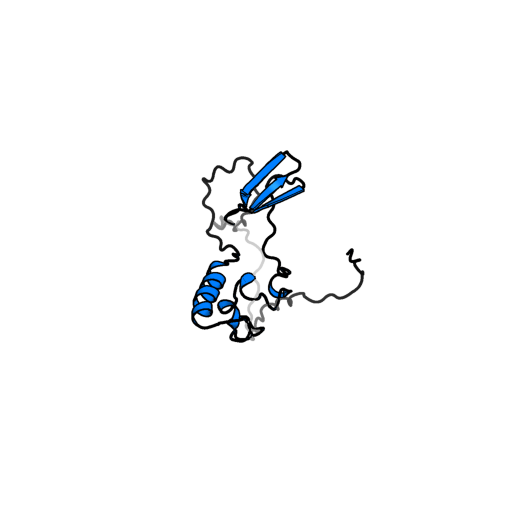8 O O . TRP A 1 94 ? 15.262 -1.628 -21.448 1.00 93.88 94 TRP A O 1
ATOM 748 N N . GLN A 1 95 ? 13.876 -0.975 -19.812 1.00 93.94 95 GLN A N 1
ATOM 749 C CA . GLN A 1 95 ? 13.496 -2.324 -19.390 1.00 93.94 95 GLN A CA 1
ATOM 750 C C . GLN A 1 95 ? 12.322 -2.811 -20.237 1.00 93.94 95 GLN A C 1
ATOM 752 O O . GLN A 1 95 ? 11.236 -2.232 -20.173 1.00 93.94 95 GLN A O 1
ATOM 757 N N . ARG A 1 96 ? 12.530 -3.874 -21.023 1.00 91.31 96 ARG A N 1
ATOM 758 C CA . ARG A 1 96 ? 11.469 -4.476 -21.848 1.00 91.31 96 ARG A CA 1
ATOM 759 C C . ARG A 1 96 ? 10.563 -5.382 -21.022 1.00 91.31 96 ARG A C 1
ATOM 761 O O . ARG A 1 96 ? 9.352 -5.370 -21.207 1.00 91.31 96 ARG A O 1
ATOM 768 N N . ASP A 1 97 ? 11.167 -6.173 -20.140 1.00 89.38 97 ASP A N 1
ATOM 769 C CA . ASP A 1 97 ? 10.495 -7.101 -19.233 1.00 89.38 97 ASP A CA 1
ATOM 770 C C . ASP A 1 97 ? 11.258 -7.213 -17.895 1.00 89.38 97 ASP A C 1
ATOM 772 O O . ASP A 1 97 ? 12.261 -6.531 -17.657 1.00 89.38 97 ASP A O 1
ATOM 776 N N . TYR A 1 98 ? 10.783 -8.093 -17.011 1.00 89.38 98 TYR A N 1
ATOM 777 C CA . TYR A 1 98 ? 11.379 -8.333 -15.695 1.00 89.38 98 TYR A CA 1
ATOM 778 C C . TYR A 1 98 ? 12.835 -8.836 -15.741 1.00 89.38 98 TYR A C 1
ATOM 780 O O . TYR A 1 98 ? 13.533 -8.746 -14.734 1.00 89.38 98 TYR A O 1
ATOM 788 N N . ARG A 1 99 ? 13.318 -9.360 -16.877 1.00 91.31 99 ARG A N 1
ATOM 789 C CA . ARG A 1 99 ? 14.680 -9.905 -17.020 1.00 91.31 99 ARG A CA 1
ATOM 790 C C . ARG A 1 99 ? 15.722 -8.807 -17.184 1.00 91.31 99 ARG A C 1
ATOM 792 O O . ARG A 1 99 ? 16.869 -8.996 -16.791 1.00 91.31 99 ARG A O 1
ATOM 799 N N . ASP A 1 100 ? 15.318 -7.662 -17.731 1.00 93.12 100 ASP A N 1
ATOM 800 C CA . ASP A 1 100 ? 16.170 -6.475 -17.841 1.00 93.12 100 ASP A CA 1
ATOM 801 C C . ASP A 1 100 ? 16.252 -5.707 -16.495 1.00 93.12 100 ASP A C 1
ATOM 803 O O . ASP A 1 100 ? 17.117 -4.843 -16.308 1.00 93.12 100 ASP A O 1
ATOM 807 N N . ARG A 1 101 ? 15.364 -6.012 -15.533 1.00 91.25 101 ARG A N 1
ATOM 808 C CA . ARG A 1 101 ? 15.315 -5.369 -14.212 1.00 91.25 101 ARG A CA 1
ATOM 809 C C . ARG A 1 101 ? 16.458 -5.857 -13.323 1.00 91.25 101 ARG A C 1
ATOM 811 O O . ARG A 1 101 ? 16.656 -7.049 -13.102 1.00 91.25 101 ARG A O 1
ATOM 818 N N . ARG A 1 102 ? 17.193 -4.912 -12.733 1.00 90.25 102 ARG A N 1
ATOM 819 C CA . ARG A 1 102 ? 18.254 -5.222 -11.763 1.00 90.25 102 ARG A CA 1
ATOM 820 C C . ARG A 1 102 ? 17.655 -5.747 -10.457 1.00 90.25 102 ARG A C 1
ATOM 822 O O . ARG A 1 102 ? 16.627 -5.254 -9.993 1.00 90.25 102 ARG A O 1
ATOM 829 N N . ALA A 1 103 ? 18.323 -6.725 -9.850 1.00 90.94 103 ALA A N 1
ATOM 830 C CA . ALA A 1 103 ? 17.938 -7.236 -8.540 1.00 90.94 103 ALA A CA 1
ATOM 831 C C . ALA A 1 103 ? 18.151 -6.163 -7.461 1.00 90.94 103 ALA A C 1
ATOM 833 O O . ALA A 1 103 ? 19.241 -5.597 -7.344 1.00 90.94 103 ALA A O 1
ATOM 834 N N . LEU A 1 104 ? 17.108 -5.904 -6.670 1.00 92.88 104 LEU A N 1
ATOM 835 C CA . LEU A 1 104 ? 17.180 -5.001 -5.527 1.00 92.88 104 LEU A CA 1
ATOM 836 C C . LEU A 1 104 ? 17.979 -5.673 -4.406 1.00 92.88 104 LEU A C 1
ATOM 838 O O . LEU A 1 104 ? 17.641 -6.782 -3.991 1.00 92.88 104 LEU A O 1
ATOM 842 N N . GLN A 1 105 ? 19.029 -5.017 -3.920 1.00 95.50 105 GLN A N 1
ATOM 843 C CA . GLN A 1 105 ? 19.825 -5.554 -2.818 1.00 95.50 105 GLN A CA 1
ATOM 844 C C . GLN A 1 105 ? 19.100 -5.353 -1.478 1.00 95.50 105 GLN A C 1
ATOM 846 O O . GLN A 1 105 ? 18.416 -4.340 -1.303 1.00 95.50 105 GLN A O 1
ATOM 851 N N . PRO A 1 106 ? 19.249 -6.279 -0.513 1.00 94.81 106 PRO A N 1
ATOM 852 C CA . PRO A 1 106 ? 18.602 -6.202 0.795 1.00 94.81 106 PRO A CA 1
ATOM 853 C C . PRO A 1 106 ? 19.329 -5.224 1.737 1.00 94.81 106 PRO A C 1
ATOM 855 O O . PRO A 1 106 ? 19.707 -5.580 2.850 1.00 94.81 106 PRO A O 1
ATOM 858 N N . ASP A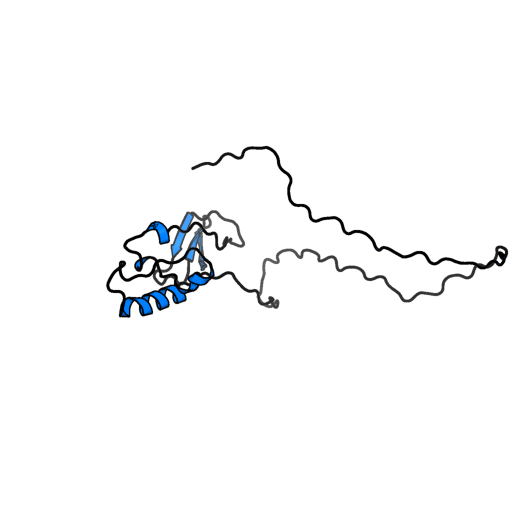 1 107 ? 19.535 -3.987 1.289 1.00 96.06 107 ASP A N 1
ATOM 859 C CA . ASP A 1 107 ? 20.185 -2.919 2.046 1.00 96.06 107 ASP A CA 1
ATOM 860 C C . ASP A 1 107 ? 19.368 -1.619 1.933 1.00 96.06 107 ASP A C 1
ATOM 862 O O . ASP A 1 107 ? 18.743 -1.334 0.909 1.00 96.06 107 ASP A O 1
ATOM 866 N N . VAL A 1 108 ? 19.355 -0.821 3.004 1.00 93.88 108 VAL A N 1
ATOM 867 C CA . VAL A 1 108 ? 18.602 0.440 3.084 1.00 93.88 108 VAL A CA 1
ATOM 868 C C . VAL A 1 108 ? 19.015 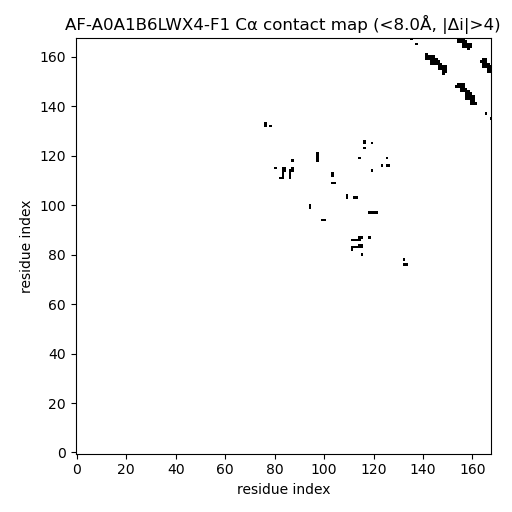1.445 2.006 1.00 93.88 108 VAL A C 1
ATOM 870 O O . VAL A 1 108 ? 18.186 2.241 1.564 1.00 93.88 108 VAL A O 1
ATOM 873 N N . LEU A 1 109 ? 20.265 1.386 1.542 1.00 96.31 109 LEU A N 1
ATOM 874 C CA . LEU A 1 109 ? 20.787 2.254 0.487 1.00 96.31 109 LEU A CA 1
ATOM 875 C C . LEU A 1 109 ? 20.054 2.074 -0.847 1.00 96.31 109 LEU A C 1
ATOM 877 O O . LEU A 1 109 ? 20.011 3.006 -1.643 1.00 96.31 109 LEU A O 1
ATOM 881 N N . TYR A 1 110 ? 19.432 0.914 -1.065 1.00 95.06 110 TYR A N 1
ATOM 882 C CA . TYR A 1 110 ? 18.687 0.600 -2.283 1.00 95.06 110 TYR A CA 1
ATOM 883 C C . TYR A 1 110 ? 17.202 0.964 -2.186 1.00 95.06 110 TYR A C 1
ATOM 885 O O . TYR A 1 110 ? 16.456 0.761 -3.138 1.00 95.06 110 TYR A O 1
ATOM 893 N N . MET A 1 111 ? 16.744 1.559 -1.080 1.00 93.69 111 MET A N 1
ATOM 894 C CA . MET A 1 111 ? 15.361 2.033 -0.956 1.00 93.69 111 MET A CA 1
ATOM 895 C C . MET A 1 111 ? 14.903 2.956 -2.111 1.00 93.69 111 MET A C 1
ATOM 897 O O . MET A 1 111 ? 13.752 2.816 -2.527 1.00 93.69 111 MET A O 1
ATOM 901 N N . PRO A 1 112 ? 15.745 3.848 -2.681 1.00 93.88 112 PRO A N 1
ATOM 902 C CA . PRO A 1 112 ? 15.374 4.658 -3.848 1.00 93.88 112 PRO A CA 1
ATOM 903 C C . PRO A 1 112 ? 15.154 3.861 -5.144 1.00 93.88 112 PRO A C 1
ATOM 905 O O . PRO A 1 112 ? 14.520 4.367 -6.066 1.00 93.88 112 PRO A O 1
ATOM 908 N N . ASP A 1 113 ? 15.671 2.633 -5.231 1.00 94.06 113 ASP A N 1
ATOM 909 C CA . ASP A 1 113 ? 15.515 1.765 -6.403 1.00 94.06 113 ASP A CA 1
ATOM 910 C C . ASP A 1 113 ? 14.245 0.899 -6.346 1.00 94.06 113 ASP A C 1
ATOM 912 O O . ASP A 1 113 ? 13.961 0.154 -7.287 1.00 94.06 113 ASP A O 1
ATOM 916 N N . LEU A 1 114 ? 13.464 0.999 -5.265 1.00 93.50 114 LEU A N 1
ATOM 917 C CA . LEU A 1 114 ? 12.204 0.281 -5.120 1.00 93.50 114 LEU A CA 1
ATOM 918 C C . LEU A 1 114 ? 11.186 0.749 -6.169 1.00 93.50 114 LEU A C 1
ATOM 920 O O . LEU A 1 114 ? 10.958 1.942 -6.355 1.00 93.50 114 LEU A O 1
ATOM 924 N N . GLN A 1 115 ? 10.527 -0.207 -6.813 1.00 94.31 115 GLN A N 1
ATOM 925 C CA . GLN A 1 115 ? 9.444 0.032 -7.765 1.00 94.31 115 GLN A CA 1
ATOM 926 C C . GLN A 1 115 ? 8.088 -0.377 -7.148 1.00 94.31 115 GLN A C 1
ATOM 928 O O . GLN A 1 115 ? 8.058 -1.054 -6.115 1.00 94.31 115 GLN A O 1
AT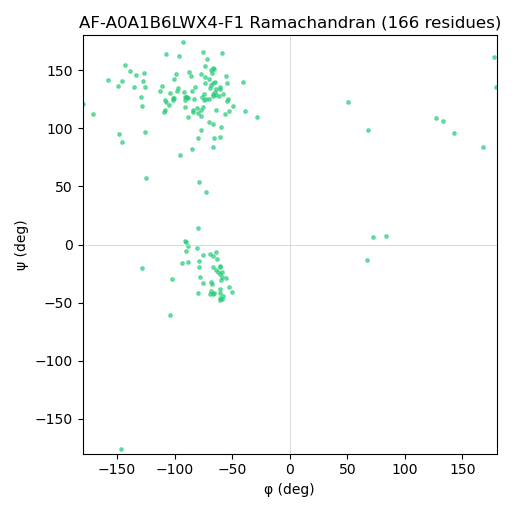OM 933 N N . PRO A 1 116 ? 6.939 0.047 -7.705 1.00 94.62 116 PRO A N 1
ATOM 934 C CA . PRO A 1 116 ? 5.631 -0.323 -7.177 1.00 94.62 116 PRO A CA 1
ATOM 935 C C . PRO A 1 116 ? 5.292 -1.781 -7.538 1.00 94.62 116 PRO A C 1
ATOM 937 O O . PRO A 1 116 ? 5.901 -2.341 -8.452 1.00 94.62 116 PRO A O 1
ATOM 940 N N . PRO A 1 117 ? 4.278 -2.392 -6.897 1.00 94.00 117 PRO A N 1
ATOM 941 C CA . PRO A 1 117 ? 3.897 -3.772 -7.177 1.00 94.00 117 PRO A CA 1
ATOM 942 C C . PRO A 1 117 ? 3.679 -4.142 -8.654 1.00 94.00 117 PRO A C 1
ATOM 944 O O . PRO A 1 117 ? 4.203 -5.181 -9.050 1.00 94.00 117 PRO A O 1
ATOM 947 N N . PRO A 1 118 ? 3.041 -3.294 -9.492 1.00 91.75 118 PRO A N 1
ATOM 948 C CA . PRO A 1 118 ? 2.860 -3.567 -10.924 1.00 91.75 118 PRO A CA 1
ATOM 949 C C . PRO A 1 118 ? 4.152 -3.651 -11.753 1.00 91.75 118 PRO A C 1
ATOM 951 O O . PRO A 1 118 ? 4.091 -3.930 -12.940 1.00 91.75 118 PRO A O 1
ATOM 954 N N . ALA A 1 119 ? 5.319 -3.346 -11.177 1.00 92.06 119 ALA A N 1
ATOM 955 C CA . ALA A 1 119 ? 6.610 -3.507 -11.848 1.00 92.06 119 ALA A CA 1
ATOM 956 C C . ALA A 1 119 ? 7.248 -4.894 -11.617 1.00 92.06 119 ALA A C 1
ATOM 958 O O . ALA A 1 119 ? 8.300 -5.192 -12.186 1.00 92.06 119 ALA A O 1
ATOM 959 N N . TYR A 1 120 ? 6.645 -5.732 -10.768 1.00 92.00 120 TYR A N 1
ATOM 960 C CA . TYR A 1 120 ? 7.139 -7.072 -10.440 1.00 92.00 120 TYR A CA 1
ATOM 961 C C . TYR A 1 120 ? 6.060 -8.126 -10.704 1.00 92.00 120 TYR A C 1
ATOM 963 O O . TYR A 1 120 ? 5.685 -8.890 -9.813 1.00 92.00 120 TYR A O 1
ATOM 971 N N . ASP A 1 121 ? 5.561 -8.182 -11.936 1.00 87.69 121 ASP A N 1
ATOM 972 C CA . ASP A 1 121 ? 4.579 -9.196 -12.346 1.00 87.69 121 ASP A CA 1
ATOM 973 C C . ASP A 1 121 ? 5.110 -10.634 -12.166 1.00 87.69 121 ASP A C 1
ATOM 975 O O . ASP A 1 121 ? 4.343 -11.578 -11.992 1.00 87.69 121 ASP A O 1
ATOM 979 N N . ASP A 1 122 ? 6.437 -10.796 -12.156 1.00 91.81 122 ASP A N 1
ATOM 980 C CA . ASP A 1 122 ? 7.151 -12.049 -11.918 1.00 91.81 122 ASP A CA 1
ATOM 981 C C . ASP A 1 122 ? 7.243 -12.450 -10.436 1.00 91.81 122 ASP A C 1
ATOM 983 O O . ASP A 1 122 ? 7.505 -13.614 -10.129 1.00 91.81 122 ASP A O 1
ATOM 987 N N . ASN A 1 123 ? 7.050 -11.511 -9.502 1.00 90.56 123 ASN A N 1
ATOM 988 C CA . ASN A 1 123 ? 7.283 -11.745 -8.081 1.00 90.56 123 ASN A CA 1
ATOM 989 C C . ASN A 1 123 ? 6.302 -10.985 -7.174 1.00 90.56 123 ASN A C 1
ATOM 991 O O . ASN A 1 123 ? 6.608 -9.914 -6.644 1.00 90.56 123 ASN A O 1
ATOM 995 N N . ALA A 1 124 ? 5.162 -11.619 -6.895 1.00 91.50 124 ALA A N 1
ATOM 996 C CA . ALA A 1 124 ? 4.110 -11.076 -6.036 1.00 91.50 124 ALA A CA 1
ATOM 997 C C . ALA A 1 124 ? 4.499 -10.922 -4.548 1.00 91.50 124 ALA A C 1
ATOM 999 O O . ALA A 1 124 ? 3.751 -10.310 -3.782 1.00 91.50 124 ALA A O 1
ATOM 1000 N N . ILE A 1 125 ? 5.650 -11.456 -4.100 1.00 93.88 125 ILE A N 1
ATOM 1001 C CA . ILE A 1 125 ? 6.068 -11.346 -2.688 1.00 93.88 125 ILE A CA 1
ATOM 1002 C C . ILE A 1 125 ? 6.323 -9.891 -2.269 1.00 93.88 125 ILE A C 1
ATOM 1004 O O . ILE A 1 125 ? 6.250 -9.551 -1.090 1.00 93.88 125 ILE A O 1
ATOM 1008 N N . ASN A 1 126 ? 6.592 -9.016 -3.237 1.00 91.44 126 ASN A N 1
ATOM 1009 C CA . ASN A 1 126 ? 6.825 -7.593 -3.020 1.00 91.44 126 ASN A CA 1
ATOM 1010 C C . ASN A 1 126 ? 5.624 -6.857 -2.390 1.00 91.44 126 ASN A C 1
ATOM 1012 O O . ASN A 1 126 ? 5.811 -5.840 -1.725 1.00 91.44 126 ASN A O 1
ATOM 1016 N N . ALA A 1 127 ? 4.404 -7.369 -2.576 1.00 94.31 127 ALA A N 1
ATOM 1017 C CA . ALA A 1 127 ? 3.162 -6.778 -2.093 1.00 94.31 127 ALA A CA 1
ATOM 1018 C C . ALA A 1 127 ? 2.771 -7.276 -0.692 1.00 94.31 127 ALA A C 1
ATOM 1020 O O . ALA A 1 127 ? 1.730 -6.891 -0.159 1.00 94.31 127 ALA A O 1
ATOM 1021 N N . VAL A 1 128 ? 3.594 -8.121 -0.064 1.00 96.38 128 VAL A N 1
ATOM 1022 C CA . VAL A 1 128 ? 3.344 -8.616 1.290 1.00 96.38 128 VAL A CA 1
ATOM 1023 C C . VAL A 1 128 ? 3.708 -7.530 2.309 1.00 96.38 128 VAL A C 1
ATOM 1025 O O . VAL A 1 128 ? 4.862 -7.338 2.690 1.00 96.38 128 VAL A O 1
ATOM 1028 N N . THR A 1 129 ? 2.698 -6.804 2.787 1.00 95.56 129 THR A N 1
ATOM 1029 C CA . THR A 1 129 ? 2.871 -5.671 3.706 1.00 95.56 129 THR A CA 1
ATOM 1030 C C . THR A 1 129 ? 2.951 -6.114 5.175 1.00 95.56 129 THR A C 1
ATOM 1032 O O . THR A 1 129 ? 1.962 -6.053 5.905 1.00 95.56 129 THR A O 1
ATOM 1035 N N . THR A 1 130 ? 4.129 -6.543 5.646 1.00 96.25 130 THR A N 1
ATOM 1036 C CA . THR A 1 130 ? 4.353 -6.927 7.065 1.00 96.25 130 THR A CA 1
ATOM 1037 C C . THR A 1 130 ? 4.882 -5.794 7.946 1.00 96.25 130 THR A C 1
ATOM 1039 O O . THR A 1 130 ? 4.832 -5.871 9.176 1.00 96.25 130 THR A O 1
ATOM 1042 N N . ARG A 1 131 ? 5.392 -4.714 7.343 1.00 93.69 131 ARG A N 1
ATOM 1043 C CA . ARG A 1 131 ? 5.970 -3.585 8.075 1.00 93.69 131 ARG A CA 1
ATOM 1044 C C . ARG A 1 131 ? 4.878 -2.657 8.606 1.00 93.69 131 ARG A C 1
ATOM 1046 O O . ARG A 1 131 ? 4.231 -1.942 7.845 1.00 93.69 131 ARG A O 1
ATOM 1053 N N . PHE A 1 132 ? 4.729 -2.601 9.926 1.00 95.62 132 PHE A N 1
ATOM 1054 C CA . PHE A 1 132 ? 3.805 -1.675 10.578 1.00 95.62 132 PHE A CA 1
ATOM 1055 C C . PHE A 1 132 ? 4.215 -0.205 10.375 1.00 95.62 132 PHE A C 1
ATOM 1057 O O . PHE A 1 132 ? 5.361 0.179 10.620 1.00 95.62 132 PHE A O 1
ATOM 1064 N N . VAL A 1 133 ? 3.256 0.633 9.968 1.00 94.19 133 VAL A N 1
ATOM 1065 C CA . VAL A 1 133 ? 3.468 2.071 9.728 1.00 94.19 133 VAL A CA 1
ATOM 1066 C C . VAL A 1 133 ? 2.896 2.902 10.870 1.00 94.19 133 VAL A C 1
ATOM 1068 O O . VAL A 1 133 ? 3.622 3.655 11.529 1.00 94.19 133 VAL A O 1
ATOM 1071 N N . LYS A 1 134 ? 1.582 2.793 11.088 1.00 94.06 134 LYS A N 1
ATOM 1072 C CA . LYS A 1 134 ? 0.847 3.630 12.030 1.00 94.06 134 LYS A CA 1
ATOM 1073 C C . LYS A 1 134 ? -0.456 2.963 12.461 1.00 94.06 134 LYS A C 1
ATOM 1075 O O . LYS A 1 134 ? -1.168 2.403 11.637 1.00 94.06 134 LYS A O 1
ATOM 1080 N N . ALA A 1 135 ? -0.791 3.124 13.739 1.00 93.94 135 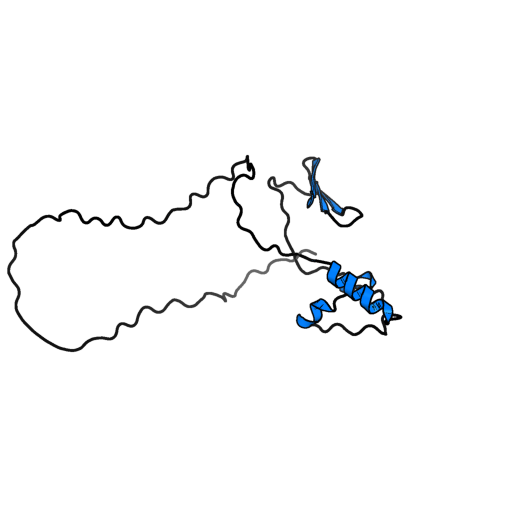ALA A N 1
ATOM 1081 C CA . ALA A 1 135 ? -2.134 2.895 14.253 1.00 93.94 135 ALA A CA 1
ATOM 1082 C C . ALA A 1 135 ? -2.928 4.207 14.182 1.00 93.94 135 ALA A C 1
ATOM 1084 O O . ALA A 1 135 ? -2.473 5.251 14.661 1.00 93.94 135 ALA A O 1
ATOM 1085 N N . ALA A 1 136 ? -4.096 4.151 13.555 1.00 93.12 136 ALA A N 1
ATOM 1086 C CA . ALA A 1 136 ? -5.035 5.254 13.430 1.00 93.12 136 ALA A CA 1
ATOM 1087 C C . ALA A 1 136 ? -6.241 4.977 14.337 1.00 93.12 136 ALA A C 1
ATOM 1089 O O . ALA A 1 136 ? -6.855 3.919 14.241 1.00 93.12 136 ALA A O 1
ATOM 1090 N N . THR A 1 137 ? -6.536 5.893 15.260 1.00 93.69 137 THR A N 1
ATOM 1091 C CA . THR A 1 137 ? -7.596 5.726 16.266 1.00 93.69 137 THR A CA 1
ATOM 1092 C C . THR A 1 137 ? -8.426 6.995 16.398 1.00 93.69 137 THR A C 1
ATOM 1094 O O . THR A 1 137 ? -7.858 8.086 16.502 1.00 93.69 137 THR A O 1
ATOM 1097 N N . ASN A 1 138 ? -9.747 6.852 16.451 1.00 92.56 138 ASN A N 1
ATOM 1098 C CA . ASN A 1 138 ? -10.675 7.959 16.674 1.00 92.56 138 ASN A CA 1
ATOM 1099 C C . ASN A 1 138 ? -10.632 8.479 18.117 1.00 92.56 138 ASN A C 1
ATOM 1101 O O . ASN A 1 138 ? -10.182 7.780 19.029 1.00 92.56 138 ASN A O 1
ATOM 1105 N N . LYS A 1 139 ? -11.111 9.718 18.321 1.00 89.25 139 LYS A N 1
ATOM 1106 C CA . LYS A 1 139 ? -11.264 10.318 19.662 1.00 89.25 139 LYS A CA 1
ATOM 1107 C C . LYS A 1 139 ? -12.231 9.483 20.505 1.00 89.25 139 LYS A C 1
ATOM 1109 O O . LYS A 1 139 ? -11.906 9.125 21.632 1.00 89.25 139 LYS A O 1
ATOM 1114 N N . MET A 1 140 ? -13.374 9.133 19.919 1.00 88.69 140 MET A N 1
ATOM 1115 C CA . MET A 1 140 ? -14.314 8.159 20.464 1.00 88.69 140 MET A CA 1
ATOM 1116 C C . MET A 1 140 ? -13.952 6.774 19.935 1.00 88.69 140 MET A C 1
ATOM 1118 O O . MET A 1 140 ? -13.791 6.587 18.730 1.00 88.69 140 MET A O 1
ATOM 1122 N N . ARG A 1 141 ? -13.776 5.802 20.831 1.00 91.88 141 ARG A N 1
ATOM 1123 C CA . ARG A 1 141 ? -13.407 4.439 20.440 1.00 91.88 141 ARG A CA 1
ATOM 1124 C C . ARG A 1 141 ? -14.664 3.629 20.164 1.00 91.88 141 ARG A C 1
ATOM 1126 O O . ARG A 1 141 ? -15.375 3.260 21.092 1.00 91.88 141 ARG A O 1
ATOM 1133 N N . CYS A 1 142 ? -14.878 3.317 18.895 1.00 94.88 142 CYS A N 1
ATOM 1134 C CA . CYS A 1 142 ? -15.913 2.405 18.430 1.00 94.88 142 CYS A CA 1
ATOM 1135 C C . CYS A 1 142 ? -15.261 1.322 17.552 1.00 94.88 142 CYS A C 1
ATOM 1137 O O . CYS A 1 142 ? -14.272 1.620 16.873 1.00 94.88 142 CYS A O 1
ATOM 1139 N N . PRO A 1 143 ? -15.774 0.080 17.549 1.00 96.75 143 PRO A N 1
ATOM 1140 C CA . PRO A 1 143 ? -15.370 -0.934 16.579 1.00 96.75 143 PRO A CA 1
ATOM 1141 C C . PRO A 1 143 ? -15.531 -0.441 15.133 1.00 96.75 143 PRO A C 1
ATOM 1143 O O . PRO A 1 143 ? -16.525 0.209 14.804 1.00 96.75 143 PRO A O 1
ATOM 1146 N N . ILE A 1 144 ? -14.558 -0.762 14.276 1.00 97.56 144 ILE A N 1
ATOM 1147 C CA . IL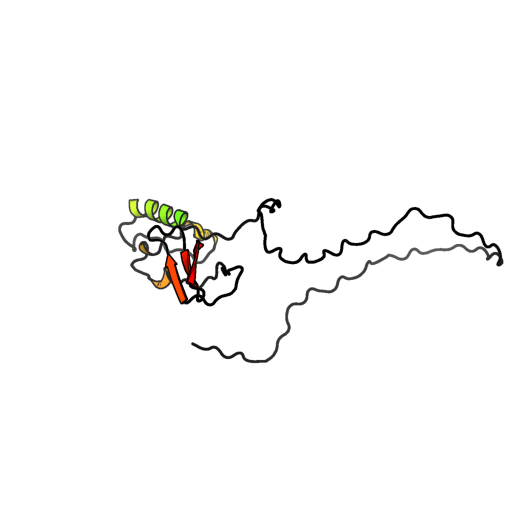E A 1 144 ? -14.591 -0.480 12.833 1.00 97.56 144 ILE A CA 1
ATOM 1148 C C . ILE A 1 144 ? -14.975 -1.768 12.109 1.00 97.56 144 ILE A C 1
ATOM 1150 O O . ILE A 1 144 ? -14.322 -2.792 12.307 1.00 97.56 144 ILE A O 1
ATOM 1154 N N . PHE A 1 145 ? -16.016 -1.718 11.279 1.00 97.50 145 PHE A N 1
ATOM 1155 C CA . PHE A 1 145 ? -16.515 -2.893 10.556 1.00 97.50 145 PHE A CA 1
ATOM 1156 C C . PHE A 1 145 ? -16.082 -2.929 9.094 1.00 97.50 145 PHE A C 1
ATOM 1158 O O . PHE A 1 145 ? -15.917 -4.008 8.530 1.00 97.50 145 PHE A O 1
ATOM 1165 N N . CYS A 1 146 ? -15.881 -1.768 8.475 1.00 96.75 146 CYS A N 1
ATOM 1166 C CA . CYS A 1 146 ? -15.490 -1.681 7.076 1.00 96.75 146 CYS A CA 1
ATOM 1167 C C . CYS A 1 146 ? -14.507 -0.538 6.830 1.00 96.75 146 CYS A C 1
ATOM 1169 O O . CYS A 1 146 ? -14.440 0.445 7.576 1.00 96.75 146 CYS A O 1
ATOM 1171 N N . MET A 1 147 ? -13.718 -0.693 5.769 1.00 97.62 147 MET A N 1
ATOM 1172 C CA . MET A 1 147 ? -12.710 0.268 5.341 1.00 97.62 147 MET A CA 1
ATOM 1173 C C . MET A 1 147 ? -12.642 0.258 3.815 1.00 97.62 147 MET A C 1
ATOM 1175 O O . MET A 1 147 ? -12.711 -0.812 3.212 1.00 97.62 147 MET A O 1
ATOM 1179 N N . ALA A 1 148 ? -12.477 1.422 3.198 1.00 97.94 148 ALA A N 1
ATOM 1180 C CA . ALA A 1 148 ? -12.274 1.534 1.760 1.00 97.94 148 ALA A CA 1
ATOM 1181 C C . ALA A 1 148 ? -11.408 2.749 1.433 1.00 97.94 148 ALA A C 1
ATOM 1183 O O . ALA A 1 148 ? -11.608 3.835 1.978 1.00 97.94 148 ALA A O 1
ATOM 1184 N N . TRP A 1 149 ? -10.450 2.578 0.528 1.00 98.25 149 TRP A N 1
ATOM 1185 C CA . TRP A 1 149 ? -9.735 3.709 -0.054 1.00 98.25 149 TRP A CA 1
ATOM 1186 C C . TRP A 1 149 ? -10.640 4.435 -1.047 1.00 98.25 149 TRP A C 1
ATOM 1188 O O . TRP A 1 149 ? -11.410 3.807 -1.773 1.00 98.25 149 TRP A O 1
ATOM 1198 N N . THR A 1 150 ? -10.523 5.761 -1.120 1.00 97.94 150 THR A N 1
ATOM 1199 C CA . THR A 1 150 ? -11.051 6.510 -2.269 1.00 97.94 150 THR A CA 1
ATOM 1200 C C . THR A 1 150 ? -10.442 5.944 -3.558 1.00 97.94 150 THR A C 1
ATOM 1202 O O . THR A 1 150 ? -9.254 5.620 -3.523 1.00 97.94 150 THR A O 1
ATOM 1205 N N . PRO A 1 151 ? -11.162 5.883 -4.695 1.00 97.31 151 PRO A N 1
ATOM 1206 C CA . PRO A 1 151 ? -10.624 5.315 -5.938 1.00 97.31 151 PRO A CA 1
ATOM 1207 C C . PRO A 1 151 ? -9.315 5.965 -6.413 1.00 97.31 151 PRO A C 1
ATOM 1209 O O . PRO A 1 151 ? -8.475 5.309 -7.013 1.00 97.31 151 PRO A O 1
ATOM 1212 N N . GLU A 1 152 ? -9.113 7.245 -6.091 1.00 96.81 152 GLU A N 1
ATOM 1213 C CA . GLU A 1 152 ? -7.878 7.989 -6.373 1.00 96.81 152 GLU A CA 1
ATOM 1214 C C . GLU A 1 152 ? -6.731 7.742 -5.370 1.00 96.81 152 GLU A C 1
ATOM 1216 O O . GLU A 1 152 ? -5.657 8.317 -5.507 1.00 96.81 152 GLU A O 1
ATOM 1221 N N . GLY A 1 153 ? -6.953 6.944 -4.323 1.00 96.00 153 GLY A N 1
ATOM 1222 C CA . GLY A 1 153 ? -5.957 6.615 -3.299 1.00 96.00 153 GLY A CA 1
ATOM 1223 C C . GLY A 1 153 ? -5.606 7.741 -2.316 1.00 96.00 153 GLY A C 1
ATOM 1224 O O . GLY A 1 153 ? -4.702 7.566 -1.504 1.00 96.00 153 GLY A O 1
ATOM 1225 N N . ARG A 1 154 ? -6.299 8.890 -2.344 1.00 96.38 154 ARG A N 1
ATOM 1226 C CA . ARG A 1 154 ? -5.958 10.049 -1.497 1.00 96.38 154 ARG A CA 1
ATOM 1227 C C . ARG A 1 154 ? -6.345 9.904 -0.030 1.00 96.38 154 ARG A C 1
ATOM 1229 O O . ARG A 1 154 ? -5.675 10.486 0.818 1.00 96.38 154 ARG A O 1
ATOM 1236 N N . ARG A 1 155 ? -7.446 9.211 0.269 1.00 97.44 155 ARG A N 1
ATOM 1237 C CA . ARG A 1 155 ? -7.965 9.065 1.637 1.00 97.44 155 ARG A CA 1
ATOM 1238 C C . ARG A 1 155 ? -8.458 7.654 1.902 1.00 97.44 155 ARG A C 1
ATOM 1240 O O . ARG A 1 155 ? -8.977 6.995 0.999 1.00 97.44 155 ARG A O 1
ATOM 1247 N N . LEU A 1 156 ? -8.356 7.226 3.156 1.00 97.69 156 LEU A N 1
ATOM 1248 C CA . LEU A 1 156 ? -8.973 5.991 3.638 1.00 97.69 156 LEU A CA 1
ATOM 1249 C C . LEU A 1 156 ? -10.247 6.333 4.409 1.00 97.69 156 LEU A C 1
ATOM 1251 O O . LEU A 1 156 ? -10.213 7.094 5.373 1.00 97.69 156 LEU A O 1
ATOM 1255 N N . VAL A 1 157 ? -11.370 5.752 4.003 1.00 97.94 157 VAL A N 1
ATOM 1256 C CA . VAL A 1 157 ? -12.660 5.877 4.683 1.00 97.94 157 VAL A CA 1
ATOM 1257 C C . VAL A 1 157 ? -12.861 4.660 5.577 1.00 97.94 157 VAL A C 1
ATOM 1259 O O . VAL A 1 157 ? -12.616 3.529 5.163 1.00 97.94 157 VAL A O 1
ATOM 1262 N N . THR A 1 158 ? -13.312 4.887 6.807 1.00 98.00 158 THR A N 1
ATOM 1263 C CA . THR A 1 158 ? -13.639 3.828 7.774 1.00 98.00 158 THR A CA 1
ATOM 1264 C C . THR A 1 158 ? -15.064 4.001 8.281 1.00 98.00 158 THR A C 1
ATOM 1266 O O . THR A 1 158 ? -15.456 5.127 8.585 1.00 98.00 158 THR A O 1
ATOM 1269 N N . GLY A 1 159 ? -15.826 2.906 8.353 1.00 97.56 159 GLY A N 1
ATOM 1270 C CA . GLY A 1 159 ? -17.183 2.865 8.902 1.00 97.56 159 GLY A CA 1
ATOM 1271 C C . GLY A 1 159 ? -17.201 2.226 10.289 1.00 97.56 159 GLY A C 1
ATOM 1272 O O . GLY A 1 159 ? -16.785 1.073 10.458 1.00 97.56 159 GLY A O 1
ATOM 1273 N N . ALA A 1 160 ? -17.657 2.987 11.281 1.00 97.06 160 ALA A N 1
ATOM 1274 C CA . ALA A 1 160 ? -17.709 2.567 12.678 1.00 97.06 160 ALA A CA 1
ATOM 1275 C C . ALA A 1 160 ? -19.092 2.027 13.079 1.00 97.06 160 ALA A C 1
ATOM 1277 O O . ALA A 1 160 ? -20.102 2.314 12.438 1.00 97.06 160 ALA A O 1
ATOM 1278 N N . SER A 1 161 ? -19.158 1.297 14.196 1.00 96.88 161 SER A N 1
ATOM 1279 C CA . SER A 1 161 ? -20.417 0.778 14.757 1.00 96.88 161 SER A CA 1
ATOM 1280 C C . SER A 1 161 ? -21.434 1.858 15.151 1.00 96.88 161 SER A C 1
ATOM 1282 O O . SER A 1 161 ? -22.608 1.550 15.309 1.00 96.88 161 SER A O 1
ATOM 1284 N N . SER A 1 162 ? -20.994 3.107 15.334 1.00 94.75 162 SER A N 1
ATOM 1285 C CA . SER A 1 162 ? -21.853 4.270 15.599 1.00 94.75 162 SER A CA 1
ATOM 1286 C C . SER A 1 162 ? -22.603 4.772 14.359 1.00 94.75 162 SER A C 1
ATOM 1288 O O . SER A 1 162 ? -23.459 5.640 14.489 1.00 94.75 162 SER A O 1
ATOM 1290 N N . GLY A 1 163 ? -22.280 4.265 13.164 1.00 94.44 163 GLY A N 1
ATOM 1291 C CA . GLY A 1 163 ? -22.778 4.800 11.894 1.00 94.44 163 GLY A CA 1
ATOM 1292 C C . GLY A 1 163 ? -21.978 5.999 11.369 1.00 94.44 163 GLY A C 1
ATOM 1293 O O . GLY A 1 163 ? -22.369 6.607 10.378 1.00 94.44 163 GLY A O 1
ATOM 1294 N N . GLU A 1 164 ? -20.856 6.345 12.007 1.00 95.25 164 GLU A N 1
ATOM 1295 C CA . GLU A 1 164 ? -19.990 7.445 11.579 1.00 95.25 164 GLU A CA 1
ATOM 1296 C C . GLU A 1 164 ? -18.940 7.007 10.551 1.00 95.25 164 GLU A C 1
ATOM 1298 O O . GLU A 1 164 ? -18.396 5.896 10.609 1.00 95.25 164 GLU A O 1
ATOM 1303 N N . PHE A 1 165 ? -18.582 7.943 9.666 1.00 96.25 165 PHE A N 1
ATOM 1304 C CA . PHE A 1 165 ? -17.440 7.816 8.769 1.00 96.25 165 PHE A CA 1
ATOM 1305 C C . PHE A 1 165 ? -16.266 8.662 9.251 1.00 96.25 165 PHE A C 1
ATOM 1307 O O . PHE A 1 165 ? -16.405 9.856 9.509 1.00 96.25 165 PHE A O 1
ATOM 1314 N N . THR A 1 166 ? -15.080 8.058 9.319 1.00 96.38 166 THR A N 1
ATOM 1315 C CA . THR A 1 166 ? -13.822 8.795 9.515 1.00 96.38 166 THR A CA 1
ATOM 1316 C C . THR A 1 166 ? -12.962 8.707 8.266 1.00 96.38 166 THR A C 1
ATOM 1318 O O . THR A 1 166 ? -12.755 7.612 7.736 1.00 96.38 166 THR A O 1
ATOM 1321 N N . LEU A 1 167 ? -12.455 9.860 7.826 1.00 96.94 167 LEU A N 1
ATOM 1322 C CA . LEU A 1 167 ? -11.515 9.986 6.718 1.00 96.94 167 LEU A CA 1
ATOM 1323 C C . LEU A 1 167 ? -10.103 10.187 7.271 1.00 96.94 167 LEU A C 1
ATOM 1325 O O . LEU A 1 167 ? -9.868 11.117 8.049 1.00 96.94 167 LEU A O 1
ATOM 1329 N N . TRP A 1 168 ? -9.186 9.333 6.834 1.00 94.94 168 TRP A N 1
ATOM 1330 C CA . TRP A 1 168 ? -7.762 9.376 7.157 1.00 94.94 168 TRP A CA 1
ATOM 1331 C C . TRP A 1 168 ? -6.939 9.914 5.996 1.00 94.94 168 TRP A C 1
ATOM 1333 O O . TRP A 1 168 ? -7.279 9.583 4.834 1.00 94.94 168 TRP A O 1
#

Foldseek 3Di:
DDDDDDDDDDDDDDDDDDDDDDDDDDDDDDDDDDDDDDDDDDDDDDPDDDDDPPPPDPPPPPPDPPVPDDDDDDDAQDDDQVLQCVLLVVCVVPDPAPVSDDDQDPDPVSPSNHHDQVRPPVDNVSVPPPDDRDDDADPDHFDWDDWDADPVNPWIWTAGPVRDIDID

Mean predicted aligned error: 18.26 Å

Sequence (168 aa):
MITLTPHGGNAYSMPPPSVGNMAVPNPGGHRYPPPHPGQRFGPRHTFFQPFRPYVRNVAALDPEFDGKRLRKSAMRKTVDYNSAIIKMLEARVWQRDYRDRRALQPDVLYMPDLQPPPAYDDNAINAVTTRFVKAATNKMRCPIFCMAWTPEGRRLVTGASSGEFTLW

Organism: NCBI:txid36148

Nearest PDB structures (foldseek):
  8r8r-assembly1_B  TM=9.640E-01  e=1.289E-10  Homo sapiens

pLDDT: mean 74.57, std 23.84, range [31.58, 98.25]